Protein AF-A0A661M164-F1 (afdb_monomer)

Radius of gyration: 13.57 Å; Cα contacts (8 Å, |Δi|>4): 156; chains: 1; bounding box: 34×22×42 Å

So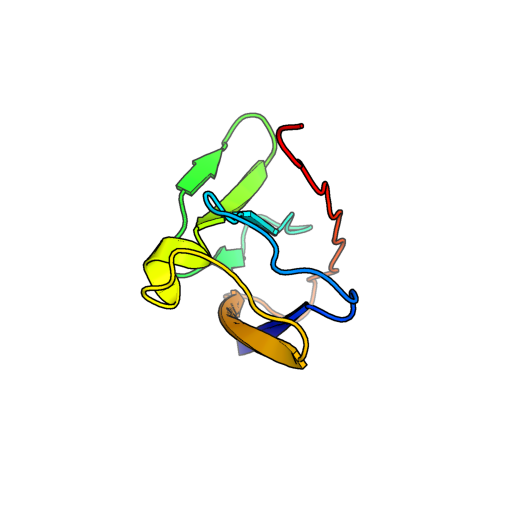lvent-accessible surface area (backbone atoms only — not comparable to full-atom values): 5427 Å² total; per-residue (Å²): 86,80,47,78,47,74,52,64,34,84,53,98,56,65,47,59,57,87,34,71,50,54,45,47,64,74,53,87,56,56,46,61,66,85,50,54,74,39,86,90,78,57,32,35,37,32,49,50,26,69,78,68,73,38,68,54,46,40,54,77,37,70,49,73,50,58,36,38,28,81,55,64,91,80,66,55,86,59,80,75,89,80,88,82,76,87,131

Sequence (87 aa):
TFVDITVTNISDAPIGAPLWAYVVPSSSDVMVGETAFDSKTGKYYVILSTLAGIEKLSPGQSVTFPVIFERAQDVRFGYEMEVWGMK

Foldseek 3Di:
DKDKDKDAAQDQAKQFDQDKFKWQKPDPQKDFPPFDADPVRSITIDRQCVQVVHRIRGHGRMGMGMIDGNDPPPIDTDTDDDRDDDD

pLDDT: mean 77.41, std 14.89, range [41.66, 95.75]

Mean predicted aligned error: 7.33 Å

Secondary structure (DSSP, 8-state):
-EEEEEEE--SSSPEESSPEEEEEESSSSEEETT-EEETTTTEEEEEHHHHHT-SEE-TT-EEEEEEEESSGGG--EE---------

Structure (mmCIF, N/CA/C/O backbone):
data_AF-A0A661M164-F1
#
_entry.id   AF-A0A661M164-F1
#
loop_
_atom_site.group_PDB
_atom_site.id
_atom_site.type_symbol
_atom_site.label_atom_id
_atom_site.label_alt_id
_atom_site.label_comp_id
_atom_site.label_asym_id
_atom_site.label_entity_id
_atom_site.label_seq_id
_atom_site.pdbx_PDB_ins_code
_atom_site.Cartn_x
_atom_site.Cartn_y
_atom_site.Cartn_z
_atom_site.occupancy
_atom_site.B_iso_or_equiv
_atom_site.auth_seq_id
_atom_site.auth_comp_id
_atom_site.auth_asym_id
_atom_site.auth_atom_id
_atom_site.pdbx_PDB_model_num
ATOM 1 N N . THR A 1 1 ? 3.225 1.802 -17.965 1.00 69.81 1 THR A N 1
ATOM 2 C CA . THR A 1 1 ? 1.930 1.235 -17.517 1.00 69.81 1 THR A CA 1
ATOM 3 C C . THR A 1 1 ? 1.644 1.694 -16.109 1.00 69.81 1 THR A C 1
ATOM 5 O O . THR A 1 1 ? 2.597 1.865 -15.362 1.00 69.81 1 THR A O 1
ATOM 8 N N . PHE A 1 2 ? 0.376 1.896 -15.754 1.00 75.88 2 PHE A N 1
ATOM 9 C CA . PHE A 1 2 ? -0.040 2.237 -14.392 1.00 75.88 2 PHE A CA 1
ATOM 10 C C . PHE A 1 2 ? -0.690 1.015 -13.744 1.00 75.88 2 PHE A C 1
ATOM 12 O O . PHE A 1 2 ? -1.474 0.329 -14.401 1.00 75.88 2 PHE A O 1
ATOM 19 N N . VAL A 1 3 ? -0.346 0.736 -12.489 1.00 80.06 3 VAL A N 1
ATOM 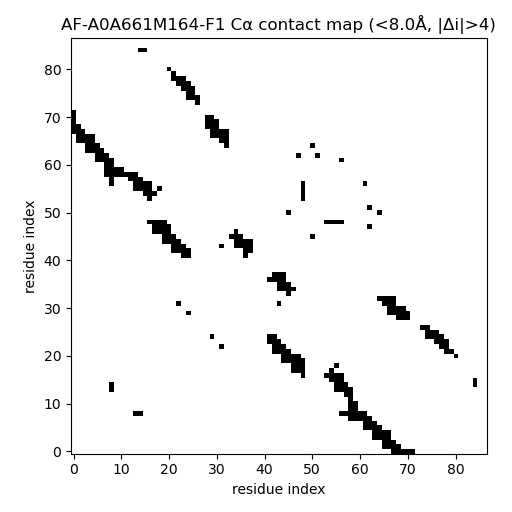20 C CA . VAL A 1 3 ? -1.072 -0.215 -11.638 1.00 80.06 3 VAL A CA 1
ATOM 21 C C . VAL A 1 3 ? -1.513 0.533 -10.396 1.00 80.06 3 VAL A C 1
ATOM 23 O O . VAL A 1 3 ? -0.683 1.128 -9.711 1.00 80.06 3 VAL A O 1
ATOM 26 N N . ASP A 1 4 ? -2.806 0.478 -10.107 1.00 87.56 4 ASP A N 1
ATOM 27 C CA . ASP A 1 4 ? -3.352 0.992 -8.861 1.00 87.56 4 ASP A CA 1
ATOM 28 C C . ASP A 1 4 ? -3.229 -0.074 -7.775 1.00 87.56 4 ASP A C 1
ATOM 30 O O . ASP A 1 4 ? -3.664 -1.215 -7.947 1.00 87.56 4 ASP A O 1
ATOM 34 N N . ILE A 1 5 ? -2.630 0.305 -6.647 1.00 85.62 5 ILE A N 1
ATOM 35 C CA . ILE A 1 5 ? -2.594 -0.518 -5.443 1.00 85.62 5 ILE A CA 1
ATOM 36 C C . ILE A 1 5 ? -3.598 0.060 -4.457 1.00 85.62 5 ILE A C 1
ATOM 38 O O . ILE A 1 5 ? -3.480 1.214 -4.048 1.00 85.62 5 ILE A O 1
ATOM 42 N N . THR A 1 6 ? -4.568 -0.758 -4.055 1.00 91.00 6 THR A N 1
ATOM 43 C CA . THR A 1 6 ? -5.567 -0.399 -3.046 1.00 91.00 6 THR A CA 1
ATOM 44 C C . THR A 1 6 ? -5.278 -1.123 -1.739 1.00 91.00 6 THR A C 1
ATOM 46 O O . THR A 1 6 ? -5.205 -2.349 -1.695 1.00 91.00 6 THR A O 1
ATOM 49 N N . VAL A 1 7 ? -5.151 -0.353 -0.660 1.00 89.56 7 VAL A N 1
ATOM 50 C CA . VAL A 1 7 ? -5.046 -0.858 0.710 1.00 89.56 7 VAL A CA 1
ATOM 51 C C . VAL A 1 7 ? -6.382 -0.640 1.403 1.00 89.56 7 VAL A C 1
ATOM 53 O O . VAL A 1 7 ? -6.810 0.502 1.568 1.00 89.56 7 VAL A O 1
ATOM 56 N N . THR A 1 8 ? -7.025 -1.725 1.829 1.00 92.62 8 THR A N 1
ATOM 57 C CA . THR A 1 8 ? -8.296 -1.699 2.564 1.00 92.62 8 THR A CA 1
ATOM 58 C C . THR A 1 8 ? -8.074 -2.137 4.005 1.00 92.62 8 THR A C 1
ATOM 60 O O . THR A 1 8 ? -7.486 -3.191 4.248 1.00 92.62 8 THR A O 1
ATOM 63 N N . ASN A 1 9 ? -8.584 -1.371 4.972 1.00 92.81 9 ASN A N 1
ATOM 64 C CA . ASN A 1 9 ? -8.629 -1.845 6.352 1.00 92.81 9 ASN A CA 1
ATOM 65 C C . ASN A 1 9 ? -9.780 -2.846 6.521 1.00 92.81 9 ASN A C 1
ATOM 67 O O . ASN A 1 9 ? -10.946 -2.460 6.574 1.00 92.81 9 ASN A O 1
ATOM 71 N N . ILE A 1 10 ? -9.438 -4.130 6.617 1.00 94.94 10 ILE A N 1
ATOM 72 C CA . ILE A 1 10 ? -10.387 -5.232 6.845 1.00 94.94 10 ILE A CA 1
ATOM 73 C C . ILE A 1 10 ? -10.498 -5.650 8.319 1.00 94.94 10 ILE A C 1
ATOM 75 O O . ILE A 1 10 ? -11.167 -6.634 8.626 1.00 94.94 10 ILE A O 1
ATOM 79 N N . SER A 1 11 ? -9.808 -4.952 9.224 1.00 91.38 11 SER A N 1
ATOM 80 C CA . SER A 1 11 ? -9.916 -5.204 10.662 1.00 91.38 11 SER A CA 1
ATOM 81 C C . SER A 1 11 ? -11.193 -4.592 11.244 1.00 91.38 11 SER A C 1
ATOM 83 O O . SER A 1 11 ? -11.910 -3.844 10.579 1.00 91.38 11 SER A O 1
ATOM 85 N N . ASP A 1 12 ? -11.470 -4.902 12.506 1.00 94.25 12 ASP A N 1
ATOM 86 C CA . ASP A 1 12 ? -12.574 -4.339 13.283 1.00 94.25 12 ASP A CA 1
ATOM 87 C C . ASP A 1 12 ? -12.211 -3.019 13.990 1.00 94.25 12 ASP A C 1
ATOM 89 O O . ASP A 1 12 ? -13.069 -2.404 14.626 1.00 94.25 12 ASP A O 1
ATOM 93 N N . ALA A 1 13 ? -10.968 -2.543 13.848 1.00 93.00 13 ALA A N 1
ATOM 94 C CA . ALA A 1 13 ? -10.460 -1.349 14.513 1.00 93.00 13 ALA A CA 1
ATOM 95 C C . ALA A 1 13 ? -9.847 -0.336 13.524 1.00 93.00 13 ALA A C 1
ATOM 97 O O . ALA A 1 13 ? -9.302 -0.710 12.484 1.00 93.00 13 ALA A O 1
ATOM 98 N N . PRO A 1 14 ? -9.891 0.977 13.818 1.00 91.81 14 PRO A N 1
ATOM 99 C CA . PRO A 1 14 ? -9.156 1.965 13.032 1.00 91.81 14 PRO A CA 1
ATOM 100 C C . PRO A 1 14 ? -7.640 1.762 13.148 1.00 91.81 14 PRO A C 1
ATOM 102 O O . PRO A 1 14 ? -7.121 1.608 14.253 1.00 91.81 14 PRO A O 1
ATOM 105 N N . ILE A 1 15 ? -6.920 1.851 12.027 1.00 88.94 15 ILE A N 1
ATOM 106 C CA . ILE A 1 15 ? -5.449 1.844 12.020 1.00 88.94 15 ILE A CA 1
ATOM 107 C C . ILE A 1 15 ? -4.971 3.297 12.069 1.00 88.94 15 ILE A C 1
ATOM 109 O O . ILE A 1 15 ? -5.330 4.102 11.208 1.00 88.94 15 ILE A O 1
ATOM 113 N N . GLY A 1 16 ? -4.215 3.645 13.111 1.00 83.62 16 GLY A N 1
ATOM 114 C CA . GLY A 1 16 ? -3.738 5.007 13.346 1.00 83.62 16 GLY A CA 1
ATOM 115 C C . GLY A 1 16 ? -2.567 5.416 12.455 1.00 83.62 16 GLY A C 1
ATOM 116 O O . GLY A 1 16 ? -1.772 4.581 12.032 1.00 83.62 16 GLY A O 1
ATOM 117 N N . ALA A 1 17 ? -2.454 6.719 12.198 1.00 79.31 17 ALA A N 1
ATOM 118 C CA . ALA A 1 17 ? -1.272 7.321 11.598 1.00 79.31 17 ALA A CA 1
ATOM 119 C C . ALA A 1 17 ? -0.028 7.220 12.516 1.00 79.31 17 ALA A C 1
ATOM 121 O O . ALA A 1 17 ? -0.162 7.194 13.742 1.00 79.31 17 ALA A O 1
ATOM 122 N N . PRO A 1 18 ? 1.186 7.232 11.933 1.00 76.62 18 PRO A N 1
ATOM 123 C CA . PRO A 1 18 ? 1.437 7.369 10.500 1.00 76.62 18 PRO A CA 1
ATOM 124 C C . PRO A 1 18 ? 1.252 6.029 9.761 1.00 76.62 18 PRO A C 1
ATOM 126 O O . PRO A 1 18 ? 1.707 4.987 10.222 1.00 76.62 18 PRO A O 1
ATOM 129 N N . LEU A 1 19 ? 0.560 6.068 8.615 1.00 84.38 19 LEU A N 1
ATOM 130 C CA . LEU A 1 19 ? 0.234 4.891 7.800 1.00 84.38 19 LEU A CA 1
ATOM 131 C C . LEU A 1 19 ? 1.166 4.830 6.595 1.00 84.38 19 LEU A C 1
ATOM 133 O O . LEU A 1 19 ? 1.211 5.774 5.80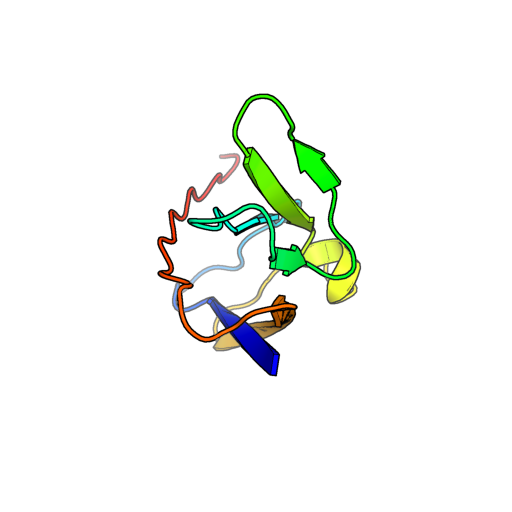5 1.00 84.38 19 LEU A O 1
ATOM 137 N N . TRP A 1 20 ? 1.873 3.715 6.439 1.00 83.00 20 TRP A N 1
ATOM 138 C CA . TRP A 1 20 ? 2.882 3.549 5.400 1.00 83.00 20 TRP A CA 1
ATOM 139 C C . TRP A 1 20 ? 2.589 2.281 4.611 1.00 83.00 20 TRP A C 1
ATOM 141 O O . TRP A 1 20 ? 2.284 1.238 5.186 1.00 83.00 20 TRP A O 1
ATOM 151 N N . ALA A 1 21 ? 2.725 2.370 3.296 1.00 83.81 21 ALA A N 1
ATOM 152 C CA . ALA A 1 21 ? 2.928 1.216 2.434 1.00 83.81 21 ALA A CA 1
ATOM 153 C C . ALA A 1 21 ? 4.322 1.324 1.822 1.00 83.81 21 ALA A C 1
ATOM 155 O O . ALA A 1 21 ? 4.841 2.430 1.657 1.00 83.81 21 ALA A O 1
ATOM 156 N N . TYR A 1 22 ? 4.926 0.197 1.462 1.00 84.25 22 TYR A N 1
ATOM 157 C CA . TYR A 1 22 ? 6.118 0.226 0.630 1.00 84.25 22 TYR A CA 1
ATOM 158 C C . TYR A 1 22 ? 6.027 -0.747 -0.533 1.00 84.25 22 TYR A C 1
ATOM 160 O O . TYR A 1 22 ? 5.393 -1.798 -0.450 1.00 84.25 22 TYR A O 1
ATOM 168 N N . VAL A 1 23 ? 6.690 -0.374 -1.621 1.00 81.19 23 VAL A N 1
ATOM 169 C CA . VAL A 1 23 ? 6.817 -1.181 -2.832 1.00 81.19 23 VAL A CA 1
ATOM 170 C C . VAL A 1 23 ? 8.286 -1.541 -3.007 1.00 81.19 23 VAL A C 1
ATOM 172 O O . VAL A 1 23 ? 9.154 -0.667 -2.937 1.00 81.19 23 VAL A O 1
ATOM 175 N N . VAL A 1 24 ? 8.558 -2.828 -3.233 1.00 82.88 24 VAL A N 1
ATOM 176 C CA . VAL A 1 24 ? 9.886 -3.336 -3.601 1.00 82.88 24 VAL A CA 1
ATOM 177 C C . VAL A 1 24 ? 9.823 -3.788 -5.055 1.00 82.88 24 VAL A C 1
ATOM 179 O O . VAL A 1 24 ? 9.276 -4.858 -5.336 1.00 82.88 24 VAL A O 1
ATOM 182 N N . PRO A 1 25 ? 10.324 -2.989 -6.005 1.00 76.06 25 PRO A N 1
ATOM 183 C CA . PRO A 1 25 ? 10.347 -3.409 -7.391 1.00 76.06 25 PRO A CA 1
ATOM 184 C C . PRO A 1 25 ? 11.456 -4.437 -7.629 1.00 76.06 25 PRO A C 1
ATOM 186 O O . PRO A 1 25 ? 12.550 -4.346 -7.074 1.00 76.06 25 PRO A O 1
ATOM 189 N N . SER A 1 26 ? 11.194 -5.407 -8.506 1.00 73.25 26 SER A N 1
ATOM 190 C CA . SER A 1 26 ? 12.203 -6.381 -8.939 1.00 73.25 26 SER A CA 1
ATOM 191 C C . SER A 1 26 ? 13.230 -5.808 -9.928 1.00 73.25 26 SER A C 1
ATOM 193 O O . SER A 1 26 ? 14.175 -6.507 -10.288 1.00 73.25 26 SER A O 1
ATOM 195 N N . SER A 1 27 ? 13.035 -4.577 -10.412 1.00 73.06 27 SER A N 1
ATOM 196 C CA . SER A 1 27 ? 13.918 -3.887 -11.359 1.00 73.06 27 SER A CA 1
ATOM 197 C C . SER A 1 27 ? 13.985 -2.383 -11.073 1.00 73.06 27 SER A C 1
ATOM 199 O O . SER A 1 27 ? 13.122 -1.825 -10.398 1.00 73.06 27 SER A O 1
ATOM 201 N N . SER A 1 28 ? 15.008 -1.718 -11.612 1.00 69.81 28 SER A N 1
ATOM 202 C CA . SER A 1 28 ? 15.199 -0.264 -11.513 1.00 69.81 28 SER A CA 1
ATOM 203 C C . SER A 1 28 ? 14.223 0.559 -12.359 1.00 69.81 28 SER A C 1
ATOM 205 O O . SER A 1 28 ? 14.158 1.771 -12.191 1.00 69.81 28 SER A O 1
ATOM 207 N N . ASP A 1 29 ? 13.466 -0.077 -13.256 1.00 74.31 29 ASP A N 1
ATOM 208 C CA . A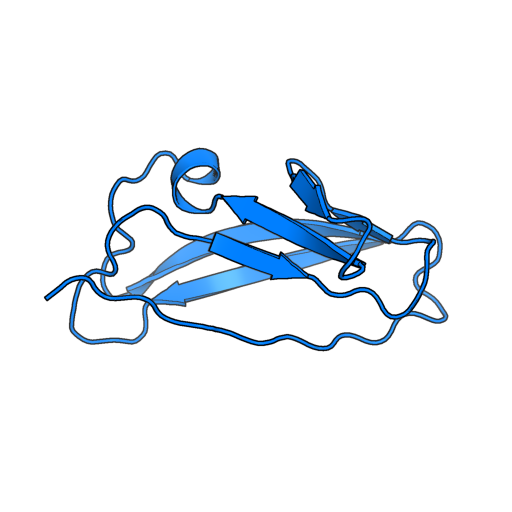SP A 1 29 ? 12.620 0.593 -14.258 1.00 74.31 29 ASP A CA 1
ATOM 209 C C . ASP A 1 29 ? 11.190 0.846 -13.718 1.00 74.31 29 ASP A C 1
ATOM 211 O O . ASP A 1 29 ? 10.195 0.821 -14.456 1.00 74.31 29 ASP A O 1
ATOM 215 N N . VAL A 1 30 ? 11.082 1.041 -12.398 1.00 72.31 30 VAL A N 1
ATOM 216 C CA . VAL A 1 30 ? 9.834 1.280 -11.665 1.00 72.31 30 VAL A CA 1
ATOM 217 C C . VAL A 1 30 ? 9.913 2.621 -10.949 1.00 72.31 30 VAL A C 1
ATOM 219 O O . VAL A 1 30 ? 10.827 2.874 -10.169 1.00 72.31 30 VAL A O 1
ATOM 222 N N . MET A 1 31 ? 8.909 3.463 -11.172 1.00 72.12 31 MET A N 1
ATOM 223 C CA . MET A 1 31 ? 8.708 4.704 -10.438 1.00 72.12 31 MET A CA 1
ATOM 224 C C . MET A 1 31 ? 7.420 4.608 -9.624 1.00 72.12 31 MET A C 1
ATOM 226 O O . MET A 1 31 ? 6.361 4.261 -10.142 1.00 72.12 31 MET A O 1
ATOM 230 N N . VAL A 1 32 ? 7.476 4.960 -8.344 1.00 72.12 32 VAL A N 1
ATOM 231 C CA . VAL A 1 32 ? 6.272 5.081 -7.513 1.00 72.12 32 VAL A CA 1
ATOM 232 C C . VAL A 1 32 ? 5.993 6.564 -7.292 1.00 72.12 32 VAL A C 1
ATOM 234 O O . VAL A 1 32 ? 6.855 7.284 -6.786 1.00 72.12 32 VAL A O 1
ATOM 237 N N . GLY A 1 33 ? 4.819 7.038 -7.713 1.00 66.06 33 GLY A N 1
ATOM 238 C CA . GLY A 1 33 ? 4.436 8.443 -7.554 1.00 66.06 33 GLY A CA 1
ATOM 239 C C . GLY A 1 33 ? 4.296 8.824 -6.077 1.00 66.06 33 GLY A C 1
ATOM 240 O O . GLY A 1 33 ? 3.841 8.009 -5.285 1.00 66.06 33 GLY A O 1
ATOM 241 N N . GLU A 1 34 ? 4.691 10.051 -5.717 1.00 63.44 34 GLU A N 1
ATOM 242 C CA . GLU A 1 34 ? 4.559 10.611 -4.355 1.00 63.44 34 GLU A CA 1
ATOM 243 C C . GLU A 1 34 ? 5.167 9.735 -3.237 1.00 63.44 34 GLU A C 1
ATOM 245 O O . GLU A 1 34 ? 4.538 9.462 -2.214 1.00 63.44 34 GLU A O 1
ATOM 250 N N . THR A 1 35 ? 6.419 9.295 -3.419 1.00 71.81 35 THR A N 1
ATOM 251 C CA . THR A 1 35 ? 7.118 8.417 -2.462 1.00 71.81 35 THR A CA 1
ATOM 252 C C . THR A 1 35 ? 8.486 8.916 -2.019 1.00 71.81 35 THR A C 1
ATOM 254 O O . THR A 1 35 ? 9.158 9.674 -2.718 1.00 71.81 35 THR A O 1
ATOM 257 N N . ALA A 1 36 ? 8.923 8.436 -0.852 1.00 78.62 36 ALA A N 1
ATOM 258 C CA . ALA A 1 36 ? 10.317 8.497 -0.424 1.00 78.62 36 ALA A CA 1
ATOM 259 C C . ALA A 1 36 ? 11.041 7.198 -0.821 1.00 78.62 36 ALA A C 1
ATOM 261 O O . ALA A 1 36 ? 10.592 6.110 -0.463 1.00 78.62 36 ALA A O 1
ATOM 262 N N . PHE A 1 37 ? 12.164 7.298 -1.537 1.00 82.44 37 PHE A N 1
ATOM 263 C CA . PHE A 1 37 ? 12.975 6.140 -1.932 1.00 82.44 37 PHE A CA 1
ATOM 264 C C . PHE A 1 37 ? 14.128 5.893 -0.950 1.00 82.44 37 PHE A C 1
ATOM 266 O O . PHE A 1 37 ? 14.964 6.771 -0.729 1.00 82.44 37 PHE A O 1
ATOM 273 N N . ASP A 1 38 ? 14.207 4.683 -0.398 1.00 84.81 38 ASP A N 1
ATOM 274 C CA . ASP A 1 38 ? 15.338 4.222 0.405 1.00 84.81 38 ASP A CA 1
ATOM 275 C C . ASP A 1 38 ? 16.313 3.405 -0.450 1.00 84.81 38 ASP A C 1
ATOM 277 O O . ASP A 1 38 ? 16.128 2.212 -0.695 1.00 84.81 38 ASP A O 1
ATOM 281 N N . SER A 1 39 ? 17.408 4.053 -0.847 1.00 81.50 39 SER A N 1
ATOM 282 C CA . SER A 1 39 ? 18.482 3.441 -1.642 1.00 81.50 39 SER A CA 1
ATOM 283 C C . SER A 1 39 ? 19.182 2.242 -0.987 1.00 81.50 39 SER A C 1
ATOM 285 O O . SER A 1 39 ? 19.810 1.462 -1.699 1.00 81.50 39 SER A O 1
ATOM 287 N N . LYS A 1 40 ? 19.093 2.062 0.341 1.00 85.06 40 LYS A N 1
ATOM 288 C CA . LYS A 1 40 ? 19.716 0.916 1.027 1.00 85.06 40 LYS A CA 1
ATOM 289 C C . LYS A 1 40 ? 18.881 -0.350 0.897 1.00 85.06 40 LYS A C 1
ATOM 291 O O . LYS A 1 40 ? 19.439 -1.439 0.814 1.00 85.06 40 LYS A O 1
ATOM 296 N N . THR A 1 41 ? 17.560 -0.203 0.926 1.00 82.19 41 THR A N 1
ATOM 297 C CA . THR A 1 41 ? 16.613 -1.328 0.904 1.00 82.19 41 THR A CA 1
ATOM 298 C C . THR A 1 41 ? 15.916 -1.497 -0.444 1.00 82.19 41 THR A C 1
ATOM 300 O O . THR A 1 41 ? 15.272 -2.518 -0.665 1.00 82.19 41 THR A O 1
ATOM 303 N N . GLY A 1 42 ? 16.031 -0.516 -1.345 1.00 80.81 42 GLY A N 1
ATOM 304 C CA . GLY A 1 42 ? 15.305 -0.482 -2.615 1.00 80.81 42 GLY A CA 1
ATOM 305 C C . GLY A 1 42 ? 13.806 -0.212 -2.450 1.00 80.81 42 GLY A C 1
ATOM 306 O O . GLY A 1 42 ? 13.042 -0.435 -3.386 1.00 80.81 42 GLY A O 1
ATOM 307 N N . LYS A 1 43 ? 13.367 0.229 -1.263 1.00 85.00 43 LYS A N 1
ATOM 308 C CA . LYS A 1 43 ? 11.953 0.440 -0.932 1.00 85.00 43 LYS A CA 1
ATOM 309 C C . LYS A 1 43 ? 11.494 1.834 -1.339 1.00 85.00 43 LYS A C 1
ATOM 311 O O . LYS A 1 43 ? 12.138 2.829 -1.013 1.00 85.00 43 LYS A O 1
ATOM 316 N N . TYR A 1 44 ? 10.332 1.901 -1.974 1.00 84.88 44 TYR A N 1
ATOM 317 C CA . TYR A 1 44 ? 9.582 3.140 -2.164 1.00 84.88 44 TYR A CA 1
ATOM 318 C C . TYR A 1 44 ? 8.490 3.212 -1.106 1.00 84.88 44 TYR A C 1
ATOM 320 O O . TYR A 1 44 ? 7.600 2.368 -1.105 1.00 84.88 44 TYR A O 1
ATOM 328 N N . TYR A 1 45 ? 8.556 4.194 -0.212 1.00 85.69 45 TYR A N 1
ATOM 329 C CA . TYR A 1 45 ? 7.587 4.397 0.859 1.00 85.69 45 TYR A CA 1
ATOM 330 C C . TYR A 1 45 ? 6.511 5.399 0.447 1.00 85.69 45 TYR A C 1
ATOM 332 O O . TYR A 1 45 ? 6.820 6.532 0.077 1.00 85.69 45 TYR A O 1
ATOM 340 N N . VAL A 1 46 ? 5.253 4.988 0.577 1.00 86.38 46 VAL A N 1
ATOM 341 C CA . VAL A 1 46 ? 4.053 5.803 0.377 1.00 86.38 46 VAL A CA 1
ATOM 342 C C . VAL A 1 46 ? 3.453 6.107 1.747 1.00 86.38 46 VAL A C 1
ATOM 344 O O . VAL A 1 46 ? 3.094 5.184 2.483 1.00 86.38 46 VAL A O 1
ATOM 347 N N . ILE A 1 47 ? 3.304 7.388 2.091 1.00 87.38 47 ILE A N 1
ATOM 348 C CA . ILE A 1 47 ? 2.628 7.800 3.328 1.00 87.38 47 ILE A CA 1
ATOM 349 C C . ILE A 1 47 ? 1.126 7.905 3.040 1.00 87.38 47 ILE A C 1
ATOM 351 O O . ILE A 1 47 ? 0.624 8.952 2.628 1.00 87.38 47 ILE A O 1
ATOM 355 N N . LEU A 1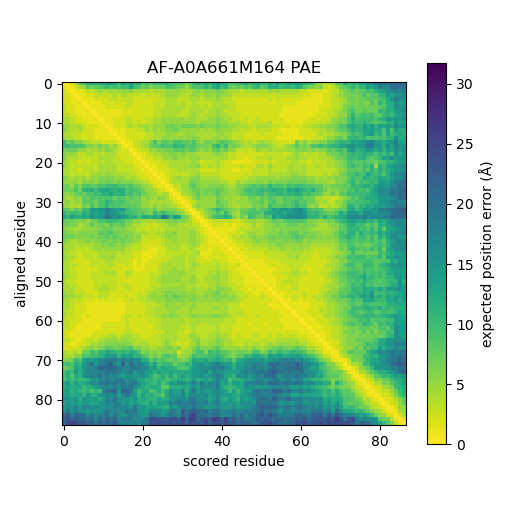 48 ? 0.401 6.804 3.253 1.00 86.12 48 LEU A N 1
ATOM 356 C CA . LEU A 1 48 ? -1.028 6.672 2.938 1.00 86.12 48 LEU A CA 1
ATOM 357 C C . LEU A 1 48 ? -1.882 7.719 3.660 1.00 86.12 48 LEU A C 1
ATOM 359 O O . LEU A 1 48 ? -2.839 8.235 3.088 1.00 86.12 48 LEU A O 1
ATOM 363 N N . SER A 1 49 ? -1.524 8.059 4.901 1.00 85.88 49 SER A N 1
ATOM 364 C CA . SER A 1 49 ? -2.219 9.088 5.684 1.00 85.88 49 SER A CA 1
ATOM 365 C C . SER A 1 49 ? -2.119 10.474 5.044 1.00 85.88 49 SER A C 1
ATOM 367 O O . SER A 1 49 ? -3.096 11.216 5.032 1.00 85.88 49 SER A O 1
ATOM 369 N N . THR A 1 50 ? -0.963 10.814 4.467 1.00 87.94 50 THR A N 1
ATOM 370 C CA . THR A 1 50 ? -0.754 12.093 3.775 1.00 87.94 50 THR A CA 1
ATOM 371 C C . THR A 1 50 ? -1.467 12.103 2.432 1.00 87.94 50 THR A C 1
ATOM 373 O O . THR A 1 50 ? -2.201 13.046 2.154 1.00 87.94 50 THR A O 1
ATOM 376 N N . LEU A 1 51 ? -1.311 11.035 1.644 1.00 87.38 51 LEU A N 1
ATOM 377 C CA . LEU A 1 51 ? -1.947 10.892 0.335 1.00 87.38 51 LEU A CA 1
ATOM 378 C C . LEU A 1 51 ? -3.477 11.000 0.421 1.00 87.38 51 LEU A C 1
ATOM 380 O O . LEU A 1 51 ? -4.103 11.681 -0.383 1.00 87.38 51 LEU A O 1
ATOM 384 N N . ALA A 1 52 ? -4.084 10.338 1.408 1.00 88.31 52 ALA A N 1
ATOM 385 C CA . ALA A 1 52 ? -5.533 10.338 1.587 1.00 88.31 52 ALA A C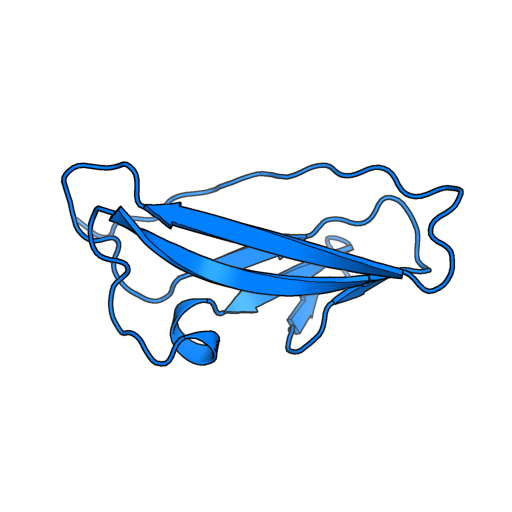A 1
ATOM 386 C C . ALA A 1 52 ? -6.057 11.501 2.449 1.00 88.31 52 ALA A C 1
ATOM 388 O O . ALA A 1 52 ? -7.271 11.651 2.576 1.00 88.31 52 ALA A O 1
ATOM 389 N N . GLY A 1 53 ? -5.178 12.301 3.065 1.00 90.88 53 GLY A N 1
ATOM 390 C CA . GLY A 1 53 ? -5.573 13.359 3.999 1.00 90.88 53 GLY A CA 1
ATOM 391 C C . GLY A 1 53 ? -6.305 12.830 5.239 1.00 90.88 53 GLY A C 1
ATOM 392 O O . GLY A 1 53 ? -7.276 13.438 5.685 1.00 90.88 53 GLY A O 1
ATOM 393 N N . ILE A 1 54 ? -5.873 11.683 5.775 1.00 88.50 54 ILE A N 1
ATOM 394 C CA . ILE A 1 54 ? -6.518 10.997 6.905 1.00 88.50 54 ILE A CA 1
ATOM 395 C C . ILE A 1 54 ? -5.555 10.793 8.073 1.00 88.50 54 ILE A C 1
ATOM 397 O O . ILE A 1 54 ? -4.388 10.461 7.893 1.00 88.50 54 ILE A O 1
ATOM 401 N N . GLU A 1 55 ? -6.072 10.895 9.296 1.00 89.75 55 GLU A N 1
ATOM 402 C CA . GLU A 1 55 ? -5.321 10.546 10.513 1.00 89.75 55 GLU A CA 1
ATOM 403 C C . GLU A 1 55 ? -5.450 9.063 10.884 1.00 89.75 55 GLU A C 1
ATOM 405 O O . GLU A 1 55 ? -4.658 8.537 11.667 1.00 89.75 55 GLU A O 1
ATOM 410 N N . LYS A 1 56 ? -6.477 8.385 10.360 1.00 91.56 56 LYS A N 1
ATOM 411 C CA . LYS A 1 56 ? -6.767 6.972 10.620 1.00 91.56 56 LYS A CA 1
ATOM 412 C C . LYS A 1 56 ? -7.418 6.340 9.399 1.00 91.56 56 LYS A C 1
ATOM 414 O O . LYS A 1 56 ? -8.240 6.980 8.746 1.00 91.56 56 LYS A O 1
ATOM 419 N N . LEU A 1 57 ? -7.107 5.073 9.146 1.00 92.00 57 LEU A N 1
ATOM 420 C CA . LEU A 1 57 ? -7.804 4.252 8.161 1.00 92.00 57 LEU A CA 1
ATOM 421 C C . LEU A 1 57 ? -8.904 3.463 8.872 1.00 92.00 57 LEU A C 1
ATOM 423 O O . LEU A 1 57 ? -8.618 2.531 9.625 1.00 92.00 57 LEU A O 1
ATOM 427 N N . SER A 1 58 ? -10.159 3.862 8.679 1.00 95.19 58 SER A N 1
ATOM 428 C CA . SER A 1 58 ? -11.307 3.245 9.361 1.00 95.19 58 SER A CA 1
ATOM 429 C C . SER A 1 58 ? -11.629 1.855 8.794 1.00 95.19 58 SER A C 1
ATOM 431 O O . SER A 1 58 ? -11.324 1.609 7.627 1.00 95.19 58 SER A O 1
ATOM 433 N N . PRO A 1 59 ? -12.262 0.948 9.563 1.00 95.75 59 PRO A N 1
ATOM 434 C CA . PRO A 1 59 ? -12.761 -0.321 9.031 1.00 95.75 59 PRO A CA 1
ATOM 435 C C . PRO A 1 59 ? -13.597 -0.130 7.758 1.00 95.75 59 PRO A C 1
ATOM 437 O O . PRO A 1 59 ? -14.490 0.717 7.712 1.00 95.75 59 PRO A O 1
ATOM 440 N N . GLY A 1 60 ? -13.279 -0.887 6.708 1.00 95.38 60 GLY A N 1
ATOM 441 C CA . GLY A 1 60 ? -13.905 -0.804 5.384 1.00 95.38 60 GLY A CA 1
ATOM 442 C C . GLY A 1 60 ? -13.405 0.340 4.491 1.00 95.38 60 GLY A C 1
ATOM 443 O O . GLY A 1 60 ? -13.696 0.349 3.295 1.00 95.38 60 GLY A O 1
ATOM 444 N N . GLN A 1 61 ? -12.630 1.288 5.021 1.00 94.81 61 GLN A N 1
ATOM 445 C CA . GLN A 1 61 ? -12.043 2.366 4.228 1.00 94.81 61 GLN A CA 1
ATOM 446 C C . GLN A 1 61 ? -10.862 1.850 3.402 1.00 94.81 61 GLN A C 1
ATOM 448 O O . GLN A 1 61 ? -10.115 0.967 3.832 1.00 94.81 61 GLN A O 1
ATOM 453 N N . SER A 1 62 ? -10.686 2.432 2.215 1.00 94.50 62 SER A N 1
ATOM 454 C CA . SER A 1 62 ? -9.582 2.118 1.313 1.00 94.50 62 SER A CA 1
ATOM 455 C C . SER A 1 62 ? -8.798 3.364 0.917 1.00 94.50 62 SER A C 1
ATOM 457 O O . SER A 1 62 ? -9.370 4.447 0.801 1.00 94.50 62 SER A O 1
ATOM 459 N N . VAL A 1 63 ? -7.499 3.192 0.681 1.00 91.56 63 VAL A N 1
ATOM 460 C CA . VAL A 1 63 ? -6.615 4.192 0.068 1.00 91.56 63 VAL A CA 1
ATOM 461 C C . VAL A 1 63 ? -5.970 3.560 -1.154 1.00 91.56 63 VAL A C 1
ATOM 463 O O . VAL A 1 63 ? -5.453 2.446 -1.070 1.00 91.56 63 VAL A O 1
ATOM 466 N N . THR A 1 64 ? -6.000 4.271 -2.276 1.00 90.75 64 THR A N 1
ATOM 467 C CA . THR A 1 64 ? -5.401 3.822 -3.534 1.00 90.75 64 THR A CA 1
ATOM 468 C C . THR A 1 64 ? -4.240 4.729 -3.900 1.00 90.75 64 THR A C 1
ATOM 470 O O . THR A 1 64 ? -4.360 5.948 -3.789 1.00 90.75 64 THR A O 1
ATOM 473 N N . PHE A 1 65 ? -3.136 4.141 -4.353 1.00 85.31 65 PHE A N 1
ATOM 474 C CA . PHE A 1 65 ? -1.992 4.877 -4.882 1.00 85.31 65 PHE A CA 1
ATOM 475 C C . PHE A 1 65 ? -1.475 4.240 -6.182 1.00 85.31 65 PHE A C 1
ATOM 477 O O . PHE A 1 65 ? -1.486 3.009 -6.305 1.00 85.31 65 PHE A O 1
ATOM 484 N N . PRO A 1 66 ? -1.015 5.053 -7.151 1.00 84.06 66 PRO A N 1
ATOM 485 C CA . PRO A 1 66 ? -0.526 4.549 -8.426 1.00 84.06 66 PRO A CA 1
ATOM 486 C C . PRO A 1 66 ? 0.957 4.156 -8.363 1.00 84.06 66 PRO A C 1
ATOM 488 O O . PRO A 1 66 ? 1.803 4.883 -7.836 1.00 84.06 66 PRO A O 1
ATOM 491 N N . VAL A 1 67 ? 1.294 3.038 -9.005 1.00 79.56 67 VAL A N 1
ATOM 492 C CA . VAL A 1 67 ? 2.671 2.651 -9.339 1.00 79.56 67 VAL A CA 1
ATOM 493 C C . VAL A 1 67 ? 2.870 2.735 -10.852 1.00 79.56 67 VAL A C 1
ATOM 495 O O . VAL A 1 67 ? 2.067 2.207 -11.626 1.00 79.56 67 VAL A O 1
ATOM 498 N N . ILE A 1 68 ? 3.944 3.400 -11.281 1.00 76.94 68 IL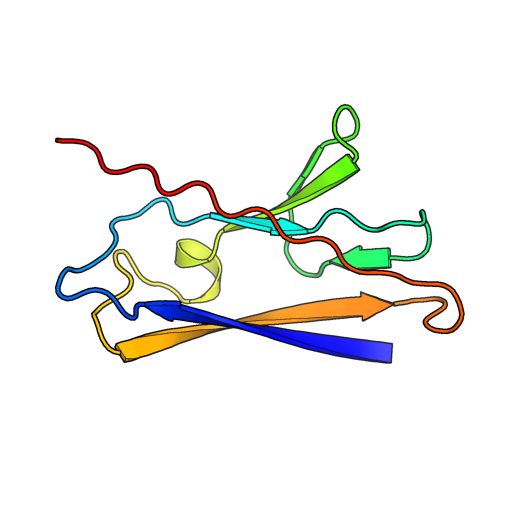E A N 1
ATOM 499 C CA . ILE A 1 68 ? 4.269 3.655 -12.685 1.00 76.94 68 ILE A CA 1
ATOM 500 C C . ILE A 1 68 ? 5.423 2.746 -13.122 1.00 76.94 68 ILE A C 1
ATOM 502 O O . ILE A 1 68 ? 6.525 2.788 -12.583 1.00 76.94 68 ILE A O 1
ATOM 506 N N . PHE A 1 69 ? 5.190 1.945 -14.159 1.00 70.38 69 PHE A N 1
ATOM 507 C CA . PHE A 1 69 ? 6.216 1.106 -14.784 1.00 70.38 69 PHE A CA 1
ATOM 508 C C . PHE A 1 69 ? 6.674 1.739 -16.084 1.00 70.38 69 PHE A C 1
ATOM 510 O O . PHE A 1 69 ? 5.860 1.900 -17.005 1.00 70.38 69 PHE A O 1
ATOM 517 N N . GLU A 1 70 ? 7.969 2.022 -16.189 1.00 66.69 70 GLU A N 1
ATOM 518 C CA . GLU A 1 70 ? 8.574 2.471 -17.442 1.00 66.69 70 GLU A CA 1
ATOM 519 C C . GLU A 1 70 ? 8.739 1.294 -18.418 1.00 66.69 70 GLU A C 1
ATOM 521 O O . GLU A 1 70 ? 8.586 1.467 -19.627 1.00 66.69 70 GLU A O 1
ATOM 526 N N . ARG A 1 71 ? 8.939 0.066 -17.903 1.00 64.19 71 ARG A N 1
ATOM 527 C CA . ARG A 1 71 ? 9.015 -1.177 -18.696 1.00 64.19 71 ARG A CA 1
ATOM 528 C C . ARG A 1 71 ? 8.288 -2.349 -18.031 1.00 64.19 71 ARG A C 1
ATOM 530 O O . ARG A 1 71 ? 8.887 -3.198 -17.386 1.00 64.19 71 ARG A O 1
ATOM 537 N N . ALA A 1 72 ? 6.973 -2.421 -18.228 1.00 58.69 72 ALA A N 1
ATOM 538 C CA . ALA A 1 72 ? 6.090 -3.380 -17.547 1.00 58.69 72 ALA A CA 1
ATOM 539 C C . ALA A 1 72 ? 6.318 -4.870 -17.888 1.00 58.69 72 ALA A C 1
ATOM 541 O O . ALA A 1 72 ? 5.789 -5.734 -17.197 1.00 58.69 72 ALA A O 1
ATOM 542 N N . GLN A 1 73 ? 7.068 -5.175 -18.949 1.00 60.12 73 GLN A N 1
ATOM 543 C CA . GLN A 1 73 ? 7.193 -6.530 -19.500 1.00 60.12 73 GLN A CA 1
ATOM 544 C C . GLN A 1 73 ? 8.028 -7.505 -18.644 1.00 60.12 73 GLN A C 1
ATOM 546 O O . GLN A 1 73 ? 7.843 -8.709 -18.786 1.00 60.12 73 GLN A O 1
ATOM 551 N N . ASP A 1 74 ? 8.834 -7.009 -17.693 1.00 58.41 74 ASP A N 1
ATOM 552 C CA . ASP A 1 74 ? 9.723 -7.837 -16.851 1.00 58.41 74 ASP A CA 1
ATOM 553 C C . ASP A 1 74 ? 9.526 -7.639 -15.331 1.00 58.41 74 ASP A C 1
ATOM 555 O O . ASP A 1 74 ? 10.350 -8.072 -14.521 1.00 58.41 74 ASP A O 1
ATOM 559 N N . VAL A 1 75 ? 8.445 -6.975 -14.905 1.00 55.75 75 VAL A N 1
ATOM 560 C CA . VAL A 1 75 ? 8.263 -6.586 -13.495 1.00 55.75 75 VAL A CA 1
ATOM 561 C C . VAL A 1 75 ? 7.478 -7.646 -12.721 1.00 55.75 75 VAL A C 1
ATOM 563 O O . VAL A 1 75 ? 6.364 -8.012 -13.090 1.00 55.75 75 VAL A O 1
ATOM 566 N N . ARG A 1 76 ? 8.049 -8.123 -11.608 1.00 56.81 76 ARG A N 1
ATOM 567 C CA . ARG A 1 76 ? 7.377 -8.979 -10.618 1.00 56.81 76 ARG A CA 1
ATOM 568 C C . ARG A 1 76 ? 7.170 -8.195 -9.325 1.00 56.81 76 ARG A C 1
ATOM 570 O O . ARG A 1 76 ? 8.039 -7.427 -8.920 1.00 56.81 76 ARG A O 1
ATOM 577 N N . PHE A 1 77 ? 6.034 -8.420 -8.668 1.00 52.00 77 PHE A N 1
ATOM 578 C CA . PHE A 1 77 ? 5.686 -7.764 -7.408 1.00 52.00 77 PHE A CA 1
ATOM 579 C C . PHE A 1 77 ? 5.908 -8.691 -6.219 1.00 52.00 77 PHE A C 1
ATOM 581 O O . PHE A 1 77 ? 5.454 -9.834 -6.225 1.00 52.00 77 PHE A O 1
ATOM 588 N N . GLY A 1 78 ? 6.546 -8.157 -5.183 1.00 52.12 78 GLY A N 1
ATOM 589 C CA . GLY A 1 78 ? 6.407 -8.630 -3.813 1.00 52.12 78 GLY A CA 1
ATOM 590 C C . GLY A 1 78 ? 5.790 -7.513 -2.978 1.00 52.12 78 GLY A C 1
ATOM 591 O O . GLY A 1 78 ? 6.068 -6.337 -3.218 1.00 52.12 78 GLY A O 1
ATOM 592 N N . TYR A 1 79 ? 4.944 -7.867 -2.017 1.00 49.12 79 TYR A N 1
ATOM 593 C CA . TYR A 1 79 ? 4.486 -6.939 -0.990 1.00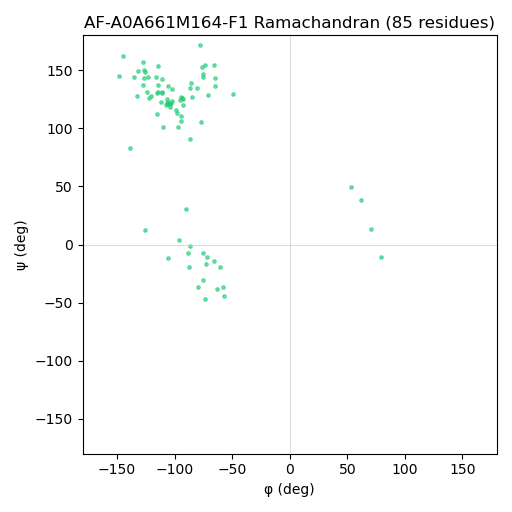 49.12 79 TYR A CA 1
ATOM 594 C C . TYR A 1 79 ? 4.740 -7.563 0.377 1.00 49.12 79 TYR A C 1
ATOM 596 O O . TYR A 1 79 ? 4.592 -8.769 0.565 1.00 49.12 79 TYR A O 1
ATOM 604 N N . GLU A 1 80 ? 5.119 -6.727 1.330 1.00 48.81 80 GLU A N 1
ATOM 605 C CA . GLU A 1 80 ? 5.274 -7.089 2.731 1.00 48.81 80 GLU A CA 1
ATOM 606 C C . GLU A 1 80 ? 4.560 -6.003 3.540 1.00 48.81 80 GLU A C 1
ATOM 608 O O . GLU A 1 80 ? 4.775 -4.811 3.320 1.00 48.81 80 GLU A O 1
ATOM 613 N N . MET A 1 81 ? 3.662 -6.406 4.439 1.00 47.09 81 MET A N 1
ATOM 614 C CA . MET A 1 81 ? 2.897 -5.486 5.280 1.00 47.09 81 MET A CA 1
ATOM 615 C C . MET A 1 81 ? 3.354 -5.639 6.726 1.00 47.09 81 MET A C 1
ATOM 617 O O . MET A 1 81 ? 3.260 -6.726 7.292 1.00 47.09 81 MET A O 1
ATOM 621 N N . GLU A 1 82 ? 3.812 -4.543 7.327 1.00 48.88 82 GL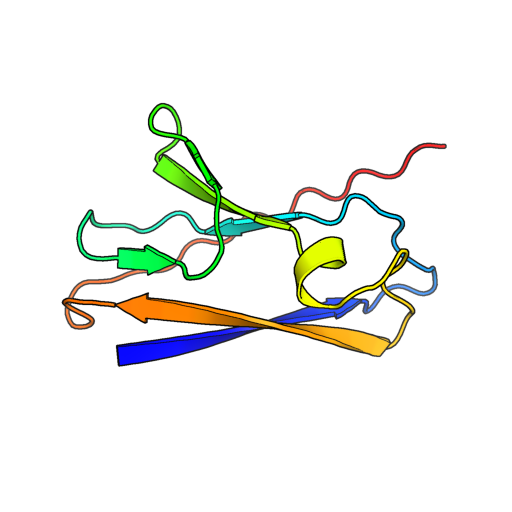U A N 1
ATOM 622 C CA . GLU A 1 82 ? 4.158 -4.484 8.746 1.00 48.88 82 GLU A CA 1
ATOM 623 C C . GLU A 1 82 ? 3.207 -3.508 9.445 1.00 48.88 82 GLU A C 1
ATOM 625 O O . GLU A 1 82 ? 3.200 -2.310 9.159 1.00 48.88 82 GLU A O 1
ATOM 630 N N . VAL A 1 83 ? 2.344 -4.033 10.320 1.00 47.94 83 VAL A N 1
ATOM 631 C CA . VAL A 1 83 ? 1.349 -3.237 11.049 1.00 47.94 83 VAL A CA 1
ATOM 632 C C . VAL A 1 83 ? 1.926 -2.856 12.406 1.00 47.94 83 VAL A C 1
ATOM 634 O O . VAL A 1 83 ? 2.072 -3.703 13.286 1.00 47.94 83 VAL A O 1
ATOM 637 N N . TRP A 1 84 ? 2.221 -1.571 12.587 1.00 49.53 84 TRP A N 1
ATOM 638 C CA . TRP A 1 84 ? 2.650 -1.016 13.867 1.00 49.53 84 TRP A CA 1
ATOM 639 C C . TRP A 1 84 ? 1.453 -0.377 14.577 1.00 49.53 84 TRP A C 1
ATOM 641 O O . TRP A 1 84 ? 0.912 0.625 14.119 1.00 49.53 84 TRP A O 1
ATOM 651 N N . GLY A 1 85 ? 1.032 -0.955 15.703 1.00 41.66 85 GLY A N 1
ATOM 652 C CA . GLY A 1 85 ? 0.091 -0.327 16.631 1.00 41.66 85 GLY A CA 1
ATOM 653 C C . GLY A 1 85 ? 0.831 0.112 17.889 1.00 41.66 85 GLY A C 1
ATOM 654 O O . GLY A 1 85 ? 1.425 -0.728 18.565 1.00 41.66 85 GLY A O 1
ATOM 655 N N . MET A 1 86 ? 0.815 1.408 18.217 1.00 43.78 86 MET A N 1
ATOM 656 C CA . MET A 1 86 ? 1.194 1.836 19.567 1.00 43.78 86 MET A CA 1
ATOM 657 C C . MET A 1 86 ? 0.085 1.398 20.530 1.00 43.78 86 MET A C 1
ATOM 659 O O . MET A 1 86 ? -1.093 1.626 20.252 1.00 43.78 86 MET A O 1
ATOM 663 N N . LYS A 1 87 ? 0.477 0.712 21.608 1.00 42.91 87 LYS A N 1
ATOM 664 C CA . LYS A 1 87 ? -0.414 0.301 22.699 1.00 42.91 87 LYS A CA 1
ATOM 665 C C . LYS A 1 87 ? -0.958 1.506 23.457 1.00 42.91 87 LYS A C 1
ATOM 667 O O . LYS A 1 87 ? -0.177 2.467 23.634 1.00 42.91 87 LYS A O 1
#

Nearest PDB structures (foldseek):
  8c6z-assembly1_A  TM=6.707E-01  e=1.354E+00  Clostridium perfringens